Protein AF-A0A3M1ULY3-F1 (afdb_monomer_lite)

Secondary structure (DSSP, 8-state):
----TTT-HHHHHHHHHHTTGGGS---HHHHHHHHHHHHHTTT-S---HHHHHHHHH-TTSPP-HHHHHHHHHHHHHH-TTSPPP-HHHHHHTTPPP---TTS-HHHHHHHHHHHHHHHHHHHHHHHHTTHHHHHHHHHHHHHHHTT---

Foldseek 3Di:
DPDQQLPPPVNLVVVCVVVVCVVPPQDVVLSSQLSVVLNVCLPPPDDDQVVQLCSRQNQPHDDDQVSSLSSQVSVCVSPVLQDGGDPVNCVVVVNDQPPDPPDGSVRNVVSVVVVSVVVSVVSCCCVVVVVVVVVVVVVVVVCVVVVHDD

Structure (mmCIF, N/CA/C/O backbone):
data_AF-A0A3M1ULY3-F1
#
_entry.id   AF-A0A3M1ULY3-F1
#
loop_
_atom_site.group_PDB
_atom_site.id
_atom_site.type_symbol
_atom_site.label_atom_id
_atom_site.label_alt_id
_atom_site.label_comp_id
_atom_site.label_asym_id
_atom_site.label_entity_id
_atom_site.label_seq_id
_atom_site.pdbx_PDB_ins_code
_atom_site.Cartn_x
_atom_site.Cartn_y
_atom_site.Cartn_z
_atom_site.occupancy
_atom_site.B_iso_or_equiv
_atom_site.auth_seq_id
_atom_site.auth_comp_id
_atom_site.auth_asym_id
_atom_site.auth_atom_id
_atom_site.pdbx_PDB_model_num
ATOM 1 N N . MET A 1 1 ? -8.145 13.020 13.336 1.00 48.44 1 MET A N 1
ATOM 2 C CA . MET A 1 1 ? -6.808 13.139 13.963 1.00 48.44 1 MET A CA 1
ATOM 3 C C . MET A 1 1 ? -6.079 14.268 13.253 1.00 48.44 1 MET A C 1
ATOM 5 O O . MET A 1 1 ? -5.990 14.202 12.040 1.00 48.44 1 MET A O 1
ATOM 9 N N . ASN A 1 2 ? -5.645 15.315 13.963 1.00 64.69 2 ASN A N 1
ATOM 10 C CA . ASN A 1 2 ? -5.008 16.502 13.360 1.00 64.69 2 ASN A CA 1
ATOM 11 C C . ASN A 1 2 ? -3.474 16.498 13.529 1.00 64.69 2 ASN A C 1
ATOM 13 O O . ASN A 1 2 ? -2.842 17.550 13.546 1.00 64.69 2 ASN A O 1
ATOM 17 N N . THR A 1 3 ? -2.888 15.319 13.744 1.00 83.19 3 THR A N 1
ATOM 18 C CA . THR A 1 3 ? -1.448 15.159 13.957 1.00 83.19 3 THR A CA 1
ATOM 19 C C . THR A 1 3 ? -0.796 14.780 12.638 1.00 83.19 3 THR A C 1
ATOM 21 O O . THR A 1 3 ? -1.225 13.817 12.009 1.00 83.19 3 THR A O 1
ATOM 24 N N . ASP A 1 4 ? 0.221 15.541 12.241 1.00 89.94 4 ASP A N 1
ATOM 25 C CA . ASP A 1 4 ? 1.021 15.287 11.045 1.00 89.94 4 ASP A CA 1
ATOM 26 C C . ASP A 1 4 ? 1.901 14.043 11.255 1.00 89.94 4 ASP A C 1
ATOM 28 O O . ASP A 1 4 ? 2.862 14.071 12.035 1.00 89.94 4 ASP A O 1
ATOM 32 N N . VAL A 1 5 ? 1.577 12.941 10.570 1.00 88.44 5 VAL A N 1
ATOM 33 C CA . VAL A 1 5 ? 2.263 11.649 10.760 1.00 88.44 5 VAL A CA 1
ATOM 34 C C . VAL A 1 5 ? 3.699 11.658 10.231 1.00 88.44 5 VAL A C 1
ATOM 36 O O . VAL A 1 5 ? 4.526 10.853 10.669 1.00 88.44 5 VAL A O 1
ATOM 39 N N . SER A 1 6 ? 4.036 12.598 9.341 1.00 91.50 6 SER A N 1
ATOM 40 C CA . SER A 1 6 ? 5.405 12.790 8.847 1.00 91.50 6 SER A CA 1
ATOM 41 C C . SER A 1 6 ? 6.334 13.400 9.901 1.00 91.50 6 SER A C 1
ATOM 43 O O . SER A 1 6 ? 7.554 13.234 9.814 1.00 91.50 6 SER A O 1
ATOM 45 N N . LYS A 1 7 ? 5.764 14.043 10.931 1.00 92.12 7 LYS A N 1
ATOM 46 C CA . LYS A 1 7 ? 6.497 14.672 12.042 1.00 92.12 7 LYS A CA 1
ATOM 47 C C . LYS A 1 7 ? 6.267 14.007 13.403 1.00 92.12 7 LYS A C 1
ATOM 49 O O . LYS A 1 7 ? 6.988 14.312 14.349 1.00 92.12 7 LYS A O 1
ATOM 54 N N . ASP A 1 8 ? 5.287 13.114 13.528 1.00 92.62 8 ASP A N 1
ATOM 55 C CA . ASP A 1 8 ? 5.008 12.395 14.776 1.00 92.62 8 ASP A CA 1
ATOM 56 C C . ASP A 1 8 ? 5.980 11.221 14.979 1.00 92.62 8 ASP A C 1
ATOM 58 O O . ASP A 1 8 ? 5.720 10.078 14.595 1.00 92.62 8 ASP A O 1
ATOM 62 N N . GLU A 1 9 ? 7.111 11.493 15.630 1.00 90.69 9 GLU A N 1
ATOM 63 C CA . GLU A 1 9 ? 8.120 10.477 15.950 1.00 90.69 9 GL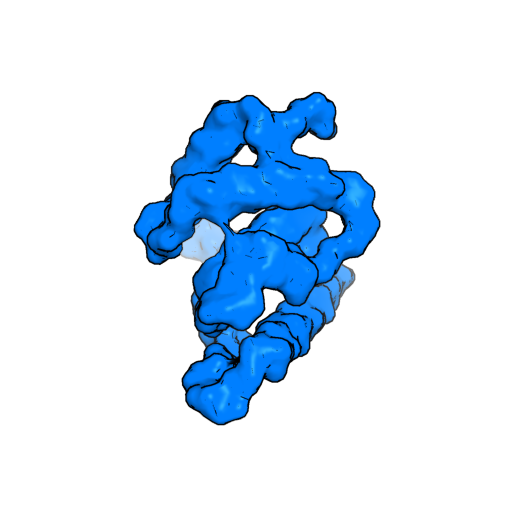U A CA 1
ATOM 64 C C . GLU A 1 9 ? 7.555 9.321 16.789 1.00 90.69 9 GLU A C 1
ATOM 66 O O . GLU A 1 9 ? 7.939 8.166 16.596 1.00 90.69 9 GLU A O 1
ATOM 71 N N . ALA A 1 10 ? 6.615 9.594 17.700 1.00 90.88 10 ALA A N 1
ATOM 72 C CA . ALA A 1 10 ? 6.026 8.560 18.542 1.00 90.88 10 ALA A CA 1
ATOM 73 C C . ALA A 1 10 ? 5.163 7.604 17.708 1.00 90.88 10 ALA A C 1
ATOM 75 O O . ALA A 1 10 ? 5.214 6.386 17.910 1.00 90.88 10 ALA A O 1
ATOM 76 N N . PHE A 1 11 ? 4.389 8.133 16.757 1.00 89.81 11 PHE A N 1
ATOM 77 C CA . PHE A 1 11 ? 3.675 7.328 15.769 1.00 89.81 11 PHE A CA 1
ATOM 78 C C . PHE A 1 11 ? 4.638 6.515 14.907 1.00 89.81 11 PHE A C 1
ATOM 80 O O . PHE A 1 11 ? 4.470 5.298 14.812 1.00 89.81 11 PHE A O 1
ATOM 87 N N . GLN A 1 12 ? 5.665 7.148 14.339 1.00 89.94 12 GLN A N 1
ATOM 88 C CA . GLN A 1 12 ? 6.635 6.469 13.477 1.00 89.94 12 GLN A CA 1
ATOM 89 C C . GLN A 1 12 ? 7.333 5.320 14.213 1.00 89.94 12 GLN A C 1
ATOM 91 O O . GLN A 1 12 ? 7.440 4.217 13.679 1.00 89.94 12 GLN A O 1
ATOM 96 N N . GLN A 1 13 ? 7.727 5.523 15.473 1.00 87.75 13 GLN A N 1
ATOM 97 C CA . GLN A 1 13 ? 8.317 4.469 16.301 1.00 87.75 13 GLN A CA 1
ATOM 98 C C . GLN A 1 13 ? 7.336 3.328 16.587 1.00 87.75 13 GLN A C 1
ATOM 100 O O . GLN A 1 13 ? 7.692 2.158 16.431 1.00 87.75 13 GLN A O 1
ATOM 105 N N . ARG A 1 14 ? 6.083 3.633 16.962 1.00 88.44 14 ARG A N 1
ATOM 106 C CA . ARG A 1 14 ? 5.049 2.598 17.150 1.00 88.44 14 ARG A CA 1
ATOM 107 C C . ARG A 1 14 ? 4.825 1.803 15.867 1.00 88.44 14 ARG A C 1
ATOM 109 O O . ARG A 1 14 ? 4.805 0.578 15.921 1.00 88.44 14 ARG A O 1
ATOM 116 N N . TYR A 1 15 ? 4.720 2.479 14.725 1.00 86.75 15 TYR A N 1
ATOM 117 C CA . TYR A 1 15 ? 4.573 1.847 13.417 1.00 86.75 15 TYR A CA 1
ATOM 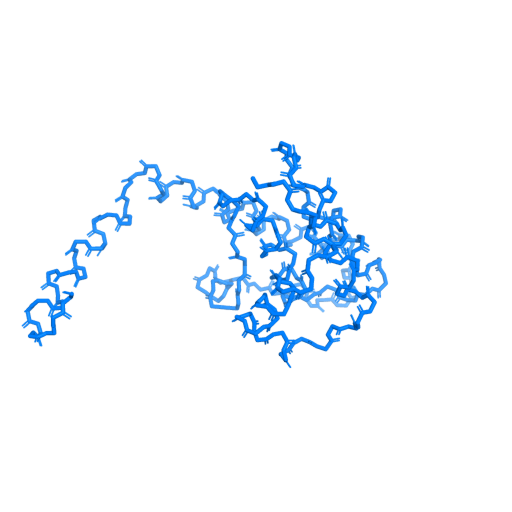118 C C . TYR A 1 15 ? 5.727 0.874 13.129 1.00 86.75 15 TYR A C 1
ATOM 120 O O . TYR A 1 15 ? 5.491 -0.300 12.842 1.00 86.75 15 TYR A O 1
ATOM 128 N N . LEU A 1 16 ? 6.977 1.327 13.265 1.00 84.31 16 LEU A N 1
ATOM 129 C CA . LEU A 1 16 ? 8.155 0.498 12.990 1.00 84.31 16 LEU A CA 1
ATOM 130 C C . LEU A 1 16 ? 8.240 -0.725 13.916 1.00 84.31 16 LEU A C 1
ATOM 132 O O . LEU A 1 16 ? 8.630 -1.809 13.471 1.00 84.31 16 LEU A O 1
ATOM 136 N N . ASN A 1 17 ? 7.839 -0.568 15.179 1.00 82.69 17 ASN A N 1
ATOM 137 C CA . ASN A 1 17 ? 7.800 -1.656 16.154 1.00 82.69 17 ASN A CA 1
ATOM 138 C C . ASN A 1 17 ? 6.708 -2.683 15.835 1.00 82.69 17 ASN A C 1
ATOM 140 O O . ASN A 1 17 ? 6.979 -3.885 15.854 1.00 82.69 17 ASN A O 1
ATOM 144 N N . THR A 1 18 ? 5.497 -2.223 15.512 1.00 79.50 18 THR A N 1
ATOM 145 C CA . THR A 1 18 ? 4.349 -3.086 15.200 1.00 79.50 18 THR A CA 1
ATOM 146 C C . THR A 1 18 ? 4.588 -3.892 13.933 1.00 79.50 18 THR A C 1
ATOM 148 O O . THR A 1 18 ? 4.426 -5.110 13.926 1.00 79.50 18 THR A O 1
ATOM 151 N N . TYR A 1 19 ? 5.032 -3.232 12.867 1.00 74.69 19 TYR A N 1
ATOM 152 C CA . TYR A 1 19 ? 5.138 -3.856 11.551 1.00 74.69 19 TYR A CA 1
ATOM 153 C C . TYR A 1 19 ? 6.482 -4.533 11.295 1.00 74.69 19 TYR A C 1
ATOM 155 O O . TYR A 1 19 ? 6.751 -4.939 10.168 1.00 74.69 19 TYR A O 1
ATOM 163 N N . LYS A 1 20 ? 7.321 -4.672 12.339 1.00 63.94 20 LYS A N 1
ATOM 164 C CA . LYS A 1 20 ? 8.635 -5.337 12.313 1.00 63.94 20 LYS A CA 1
ATOM 165 C C . LYS A 1 20 ? 9.346 -5.123 10.977 1.00 63.94 20 LYS A C 1
ATOM 167 O O . LYS A 1 20 ? 9.818 -6.073 10.349 1.00 63.94 20 LYS A O 1
ATOM 172 N N . SER A 1 21 ? 9.475 -3.860 10.567 1.00 55.41 21 SER A N 1
ATOM 173 C CA . SER A 1 21 ? 10.120 -3.450 9.309 1.00 55.41 21 SER A CA 1
ATOM 174 C C . SER A 1 21 ? 11.572 -3.939 9.171 1.00 55.41 21 SER A C 1
ATOM 176 O O . SER A 1 21 ? 12.178 -3.799 8.118 1.00 55.41 21 SER A O 1
ATOM 178 N N . ARG A 1 22 ? 12.108 -4.618 10.193 1.00 43.47 22 ARG A N 1
ATOM 179 C CA . ARG A 1 22 ? 13.342 -5.413 10.190 1.00 43.47 22 ARG A CA 1
ATOM 180 C C . ARG A 1 22 ? 13.437 -6.456 9.061 1.00 43.47 22 ARG A C 1
ATOM 182 O O . ARG A 1 22 ? 14.548 -6.877 8.760 1.00 43.47 22 ARG A O 1
ATOM 189 N N . GLY A 1 23 ? 12.327 -6.875 8.442 1.00 42.25 23 GLY A N 1
ATOM 190 C CA . GLY A 1 23 ? 12.332 -7.864 7.349 1.00 42.25 23 GLY A CA 1
ATOM 191 C C . GLY A 1 23 ? 12.618 -7.300 5.950 1.00 42.25 23 GLY A C 1
ATOM 192 O O . GLY A 1 23 ? 13.156 -8.003 5.096 1.00 42.25 23 GLY A O 1
ATOM 193 N N . ALA A 1 24 ? 12.313 -6.026 5.707 1.00 53.34 24 ALA A N 1
ATOM 194 C CA . ALA A 1 24 ? 12.600 -5.369 4.440 1.00 53.34 24 ALA A CA 1
ATOM 195 C C . ALA A 1 24 ? 13.758 -4.398 4.674 1.00 53.34 24 ALA A C 1
ATOM 197 O O . ALA A 1 24 ? 13.688 -3.544 5.548 1.00 53.34 24 ALA A O 1
ATOM 198 N N . ARG A 1 25 ? 14.849 -4.521 3.912 1.00 61.34 25 ARG A N 1
ATOM 199 C CA . ARG A 1 25 ? 15.993 -3.589 3.944 1.00 61.34 25 ARG A CA 1
ATOM 200 C C . ARG A 1 25 ? 15.596 -2.217 3.368 1.00 61.34 25 ARG A C 1
ATOM 202 O O . ARG A 1 25 ? 16.174 -1.762 2.384 1.00 61.34 25 ARG A O 1
ATOM 209 N N . ILE A 1 26 ? 14.568 -1.588 3.931 1.00 75.38 26 ILE A N 1
ATOM 210 C CA . ILE A 1 26 ? 14.058 -0.288 3.514 1.00 75.38 26 ILE A CA 1
ATOM 211 C C . ILE A 1 26 ? 15.038 0.758 4.029 1.00 75.38 26 ILE A C 1
ATOM 213 O O . ILE A 1 26 ? 15.370 0.804 5.213 1.00 75.38 26 ILE A O 1
ATOM 217 N N . ARG A 1 27 ? 15.542 1.583 3.113 1.00 83.88 27 ARG A N 1
ATOM 218 C CA . ARG A 1 27 ? 16.453 2.675 3.457 1.00 83.88 27 ARG A CA 1
ATOM 219 C C . ARG A 1 27 ? 15.706 3.704 4.304 1.00 83.88 27 ARG A C 1
ATOM 221 O O . ARG A 1 27 ? 14.525 3.953 4.074 1.00 83.88 27 ARG A O 1
ATOM 228 N N . GLN A 1 28 ? 16.407 4.362 5.227 1.00 85.19 28 GLN A N 1
ATOM 229 C CA . GLN A 1 28 ? 15.818 5.422 6.055 1.00 85.19 28 GLN A CA 1
ATOM 230 C C . GLN A 1 28 ? 15.184 6.539 5.205 1.00 85.19 28 GLN A C 1
ATOM 232 O O . GLN A 1 28 ? 14.134 7.061 5.564 1.00 85.19 28 GLN A O 1
ATOM 237 N N . SER A 1 29 ? 15.766 6.849 4.042 1.00 88.19 29 SER A N 1
ATOM 238 C CA . SER A 1 29 ? 15.200 7.801 3.079 1.00 88.19 29 SER A CA 1
ATOM 239 C C . SER A 1 29 ? 13.827 7.371 2.554 1.00 88.19 29 SER A C 1
ATOM 241 O O . SER A 1 29 ? 12.916 8.188 2.493 1.00 88.19 29 SER A O 1
ATOM 243 N N . THR A 1 30 ? 13.654 6.086 2.232 1.00 88.88 30 THR A N 1
ATOM 244 C CA . THR A 1 30 ? 12.370 5.531 1.783 1.00 88.88 30 THR A CA 1
ATOM 245 C C . THR A 1 30 ? 11.345 5.534 2.918 1.00 88.88 30 THR A C 1
ATOM 247 O O . THR A 1 30 ? 10.181 5.820 2.673 1.00 88.88 30 THR A O 1
ATOM 250 N N . LEU A 1 31 ? 11.762 5.286 4.167 1.00 89.38 31 LEU A N 1
ATOM 251 C CA . LEU A 1 31 ? 10.876 5.407 5.336 1.00 89.38 31 LEU A CA 1
ATOM 252 C C . LEU A 1 31 ? 10.416 6.850 5.578 1.00 89.38 31 LEU A C 1
ATOM 254 O O . LEU A 1 31 ? 9.247 7.074 5.869 1.00 89.38 31 LEU A O 1
ATOM 258 N N . LYS A 1 32 ? 11.308 7.836 5.433 1.00 91.44 32 LYS A N 1
ATOM 259 C CA . LYS A 1 32 ? 10.933 9.255 5.535 1.00 91.44 32 LYS A CA 1
ATOM 260 C C . LYS A 1 32 ? 9.881 9.610 4.484 1.00 91.44 32 LYS A C 1
ATOM 262 O O . LYS A 1 32 ? 8.820 10.120 4.824 1.00 91.44 32 LYS A O 1
ATOM 267 N N . GLN A 1 33 ? 10.152 9.248 3.231 1.00 93.56 33 GLN A N 1
ATOM 268 C CA . GLN A 1 33 ? 9.236 9.483 2.120 1.00 93.56 33 GLN A CA 1
ATOM 269 C C . GLN A 1 33 ? 7.897 8.756 2.301 1.00 93.56 33 GLN A C 1
ATOM 271 O O . GLN A 1 33 ? 6.856 9.276 1.922 1.00 93.56 33 GLN A O 1
ATOM 276 N N . TYR A 1 34 ? 7.907 7.572 2.912 1.00 93.75 34 TYR A N 1
ATOM 277 C CA . TYR A 1 34 ? 6.701 6.826 3.252 1.00 93.75 34 TYR A CA 1
ATOM 278 C C . TYR A 1 34 ? 5.772 7.596 4.188 1.00 93.75 34 TYR A C 1
ATOM 280 O O . TYR A 1 34 ? 4.584 7.706 3.900 1.00 93.75 34 TYR A O 1
ATOM 288 N N . PHE A 1 35 ? 6.294 8.175 5.270 1.00 93.88 35 PHE A N 1
ATOM 289 C CA . PHE A 1 35 ? 5.460 8.965 6.176 1.00 93.88 35 PHE A CA 1
ATOM 290 C C . PHE A 1 35 ? 5.036 10.308 5.568 1.00 93.88 35 PHE A C 1
ATOM 292 O O . PHE A 1 35 ? 3.921 10.755 5.818 1.00 93.88 35 PHE A O 1
ATOM 299 N N . GLU A 1 36 ? 5.878 10.925 4.734 1.00 95.44 36 GLU A N 1
ATOM 300 C CA . GLU A 1 36 ? 5.512 12.131 3.975 1.00 95.44 36 GLU A CA 1
ATOM 301 C C . GLU A 1 36 ? 4.365 11.858 2.988 1.00 95.44 36 GLU A C 1
ATOM 303 O O . GLU A 1 36 ? 3.408 12.628 2.930 1.00 95.44 36 GLU A O 1
ATOM 308 N N . LEU A 1 37 ? 4.419 10.742 2.252 1.00 95.50 37 LEU A N 1
ATOM 309 C CA . LEU A 1 37 ? 3.335 10.319 1.361 1.00 95.50 37 LEU A CA 1
ATOM 310 C C . LEU A 1 37 ? 2.075 9.943 2.136 1.00 95.50 37 LEU A C 1
ATOM 312 O O . LEU A 1 37 ? 0.983 10.310 1.721 1.00 95.50 37 LEU A O 1
ATOM 316 N N . MET A 1 38 ? 2.207 9.253 3.269 1.00 94.12 38 MET A N 1
ATOM 317 C CA . MET A 1 38 ? 1.062 8.919 4.114 1.00 94.12 38 MET A CA 1
ATOM 318 C C . MET A 1 38 ? 0.323 10.173 4.589 1.00 94.12 38 MET A C 1
ATOM 320 O O . MET A 1 38 ? -0.901 10.221 4.515 1.00 94.12 38 MET A O 1
ATOM 324 N N . GLU A 1 39 ? 1.061 11.192 5.033 1.00 95.12 39 GLU A N 1
ATOM 325 C CA . GLU A 1 39 ? 0.480 12.472 5.438 1.00 95.12 39 GLU A CA 1
ATOM 326 C C . GLU A 1 39 ? -0.184 13.191 4.258 1.00 95.12 39 GLU A C 1
ATOM 328 O O . GLU A 1 39 ? -1.316 13.658 4.381 1.00 95.12 39 GLU A O 1
ATOM 333 N N . ALA A 1 40 ? 0.493 13.253 3.107 1.00 94.94 40 ALA A N 1
ATOM 334 C CA . ALA A 1 40 ? -0.017 13.930 1.915 1.00 94.94 40 ALA A CA 1
ATOM 335 C C . ALA A 1 40 ? -1.303 13.293 1.366 1.00 94.94 40 ALA A C 1
ATOM 337 O O . ALA A 1 40 ? -2.132 13.978 0.772 1.00 94.94 40 ALA A O 1
ATOM 338 N N . GLU A 1 41 ? -1.472 11.988 1.567 1.00 95.62 41 GLU A N 1
ATOM 339 C CA . GLU A 1 41 ? -2.587 11.209 1.030 1.00 95.62 41 GLU A CA 1
ATOM 340 C C . GLU A 1 41 ? -3.697 10.944 2.051 1.00 95.62 41 GLU A C 1
ATOM 342 O O . GLU A 1 41 ? -4.693 10.306 1.712 1.00 95.62 41 GLU A O 1
ATOM 347 N N . LYS A 1 42 ? -3.567 11.421 3.297 1.00 91.69 42 LYS A N 1
ATOM 348 C CA . LYS A 1 42 ? -4.508 11.093 4.383 1.00 91.69 42 LYS A CA 1
ATOM 349 C C . LYS A 1 42 ? -5.952 11.545 4.113 1.00 91.69 42 LYS A C 1
ATOM 351 O O . LYS A 1 42 ? -6.885 10.979 4.671 1.00 91.69 42 LYS A O 1
ATOM 356 N N . GLU A 1 43 ? -6.129 12.571 3.277 1.00 91.50 43 GLU A N 1
ATOM 357 C CA . GLU A 1 43 ? -7.435 13.121 2.875 1.00 91.50 43 GLU A CA 1
ATOM 358 C C . GLU A 1 43 ? -7.844 12.694 1.454 1.00 91.50 43 GLU A C 1
ATOM 360 O O . GLU A 1 43 ? -8.894 13.099 0.950 1.00 91.50 43 GLU A O 1
ATOM 365 N N . SER A 1 44 ? -7.032 11.869 0.786 1.00 91.88 44 SER A N 1
ATOM 366 C CA . SER A 1 44 ? -7.303 11.420 -0.576 1.00 91.88 44 SER A CA 1
ATOM 367 C C . SER A 1 44 ? -8.520 10.495 -0.627 1.00 91.88 44 SER A C 1
ATOM 369 O O . SER A 1 44 ? -8.592 9.473 0.053 1.00 91.88 44 SER A O 1
ATOM 371 N N . VAL A 1 45 ? -9.457 10.800 -1.530 1.00 88.56 45 VAL A N 1
ATOM 372 C CA . VAL A 1 45 ? -10.653 9.970 -1.780 1.00 88.56 45 VAL A CA 1
ATOM 373 C C . VAL A 1 45 ? -10.285 8.616 -2.400 1.00 88.56 45 VAL A C 1
ATOM 375 O O . VAL A 1 45 ? -10.952 7.606 -2.173 1.00 88.56 45 VAL A O 1
ATOM 378 N N . SER A 1 46 ? -9.210 8.574 -3.190 1.00 93.19 46 SER A N 1
ATOM 379 C CA . SER A 1 46 ? -8.757 7.369 -3.883 1.00 93.19 46 SER A CA 1
ATOM 380 C C . SER A 1 46 ? -7.240 7.255 -3.874 1.00 93.19 46 SER A C 1
ATOM 382 O O . SER A 1 46 ? -6.546 8.223 -4.182 1.00 93.19 46 SER A O 1
ATOM 384 N N . LEU A 1 47 ? -6.737 6.051 -3.615 1.00 95.19 47 LEU A N 1
ATOM 385 C CA . LEU A 1 47 ? -5.310 5.750 -3.595 1.00 95.19 47 LEU A CA 1
ATOM 386 C C . LEU A 1 47 ? -4.935 4.902 -4.815 1.00 95.19 47 LEU A C 1
ATOM 388 O O . LEU A 1 47 ? -5.654 3.972 -5.183 1.00 95.19 47 LEU A O 1
ATOM 392 N N . ASN A 1 48 ? -3.800 5.217 -5.443 1.00 95.38 48 ASN A N 1
ATOM 393 C CA . ASN A 1 48 ? -3.316 4.534 -6.643 1.00 95.38 48 ASN A CA 1
ATOM 394 C C . ASN A 1 48 ? -2.021 3.769 -6.334 1.00 95.38 48 ASN A C 1
ATOM 396 O O . ASN A 1 48 ? -0.988 4.383 -6.063 1.00 95.38 48 ASN A O 1
ATOM 400 N N . LEU A 1 49 ? -2.084 2.435 -6.399 1.00 95.19 49 LEU A N 1
ATOM 401 C CA . LEU A 1 49 ? -0.972 1.547 -6.051 1.00 95.19 49 LEU A CA 1
ATOM 402 C C . LEU A 1 49 ? 0.286 1.843 -6.880 1.00 95.19 49 LEU A C 1
ATOM 404 O O . LEU A 1 49 ? 1.355 2.049 -6.308 1.00 95.19 49 LEU A O 1
ATOM 408 N N . ARG A 1 50 ? 0.162 1.913 -8.212 1.00 95.38 50 ARG A N 1
ATOM 409 C CA . ARG A 1 50 ? 1.283 2.188 -9.122 1.00 95.38 50 ARG A CA 1
ATOM 410 C C . ARG A 1 50 ? 1.969 3.510 -8.808 1.00 95.38 50 ARG A C 1
ATOM 412 O O . ARG A 1 50 ? 3.190 3.539 -8.696 1.00 95.38 50 ARG A O 1
ATOM 419 N N . ARG A 1 51 ? 1.211 4.594 -8.640 1.00 95.88 51 ARG A N 1
ATOM 420 C CA . ARG A 1 51 ? 1.761 5.919 -8.327 1.00 95.88 51 ARG A CA 1
ATOM 421 C C . ARG A 1 51 ? 2.538 5.892 -7.016 1.00 95.88 51 ARG A C 1
ATOM 423 O O . ARG A 1 51 ? 3.681 6.335 -6.990 1.00 95.88 51 ARG A O 1
ATOM 430 N N . LEU A 1 52 ? 1.936 5.359 -5.953 1.00 95.62 52 LEU A N 1
ATOM 431 C CA . LEU A 1 52 ? 2.562 5.305 -4.629 1.00 95.62 52 LEU A CA 1
ATOM 432 C C . LEU A 1 52 ? 3.814 4.417 -4.639 1.00 95.62 52 LEU A C 1
ATOM 434 O O . LEU A 1 52 ? 4.845 4.791 -4.081 1.00 95.62 52 LEU A O 1
ATOM 438 N N . TYR A 1 53 ? 3.758 3.281 -5.339 1.00 94.19 53 TYR A N 1
ATOM 439 C CA . TYR A 1 53 ? 4.912 2.412 -5.553 1.00 94.19 53 TYR A CA 1
ATOM 440 C C . TYR A 1 53 ? 6.055 3.152 -6.261 1.00 94.19 53 TYR A C 1
ATOM 442 O O . TYR A 1 53 ? 7.190 3.149 -5.782 1.00 94.19 53 TYR A O 1
ATOM 450 N N . LEU A 1 54 ? 5.763 3.804 -7.390 1.00 93.69 54 LEU A N 1
ATOM 451 C CA . LEU A 1 54 ? 6.768 4.510 -8.183 1.00 93.69 54 LEU A CA 1
ATOM 452 C C . LEU A 1 54 ? 7.363 5.696 -7.422 1.00 93.69 54 LEU A C 1
ATOM 454 O O . LEU A 1 54 ? 8.556 5.951 -7.552 1.00 93.69 54 LEU A O 1
ATOM 458 N N . GLN A 1 55 ? 6.578 6.376 -6.584 1.00 93.81 55 GLN A N 1
ATOM 459 C CA . GLN A 1 55 ? 7.100 7.428 -5.716 1.00 93.81 55 GLN A CA 1
ATOM 460 C C . GLN A 1 55 ? 8.084 6.872 -4.677 1.00 93.81 55 GLN A C 1
ATOM 462 O O . GLN A 1 55 ? 9.136 7.471 -4.482 1.00 93.81 55 GLN A O 1
ATOM 467 N N . LEU A 1 56 ? 7.790 5.727 -4.052 1.00 91.88 56 LEU A N 1
ATOM 468 C CA . LEU A 1 56 ? 8.627 5.151 -2.989 1.00 91.88 56 LEU A CA 1
ATOM 469 C C . LEU A 1 56 ? 9.889 4.439 -3.486 1.00 91.88 56 LEU A C 1
ATOM 471 O O . LEU A 1 56 ? 10.931 4.487 -2.826 1.00 91.88 56 LEU A O 1
ATOM 475 N N . PHE A 1 57 ? 9.792 3.735 -4.612 1.00 90.62 57 PHE A N 1
ATOM 476 C CA . PHE A 1 57 ? 10.844 2.828 -5.081 1.00 90.62 57 PHE A CA 1
ATOM 477 C C . PHE A 1 57 ? 11.446 3.233 -6.430 1.00 90.62 57 PHE A C 1
ATOM 479 O O . PHE A 1 57 ? 12.530 2.756 -6.776 1.00 90.62 57 PHE A O 1
ATOM 486 N N . GLY A 1 58 ? 10.787 4.115 -7.181 1.00 89.19 58 GLY A N 1
ATOM 487 C CA . GLY A 1 58 ? 11.193 4.493 -8.532 1.00 89.19 58 GLY A CA 1
ATOM 488 C C . GLY A 1 58 ? 10.982 3.389 -9.574 1.00 89.19 58 GLY A C 1
ATOM 489 O O . GLY A 1 58 ? 10.617 2.252 -9.270 1.00 89.19 58 GLY A O 1
ATOM 490 N N . GLU A 1 59 ? 11.248 3.731 -10.833 1.00 83.50 59 GLU A N 1
ATOM 491 C CA . GLU A 1 59 ? 11.071 2.837 -11.989 1.00 83.50 59 GLU A CA 1
ATOM 492 C C . GLU A 1 59 ? 12.186 1.789 -12.133 1.00 83.50 59 GLU A C 1
ATOM 494 O O . GLU A 1 59 ? 11.990 0.748 -12.753 1.00 83.50 59 GLU A O 1
ATOM 499 N N . TYR A 1 60 ? 13.354 2.035 -11.536 1.00 72.25 60 TYR A N 1
ATOM 500 C CA . TYR A 1 60 ? 14.544 1.189 -11.698 1.00 72.25 60 TYR A CA 1
ATOM 501 C C . TYR A 1 60 ? 14.667 0.080 -10.643 1.00 72.25 60 TYR A C 1
ATOM 503 O O . TYR A 1 60 ? 15.528 -0.794 -10.751 1.00 72.25 60 TYR A O 1
ATOM 511 N N . THR A 1 61 ? 13.825 0.098 -9.608 1.00 77.88 61 THR A N 1
ATOM 512 C CA . THR A 1 61 ? 13.849 -0.911 -8.543 1.00 77.88 61 THR A CA 1
ATOM 513 C C . THR A 1 61 ? 12.999 -2.103 -8.939 1.00 77.88 61 THR A C 1
ATOM 515 O O . THR A 1 61 ? 11.798 -1.956 -9.098 1.00 77.88 61 THR A O 1
ATOM 518 N N . SER A 1 62 ? 13.573 -3.306 -9.020 1.00 81.69 62 SER A N 1
ATOM 519 C CA . SER A 1 62 ? 12.786 -4.526 -9.256 1.00 81.69 62 SER A CA 1
ATOM 520 C C . SER A 1 62 ? 11.626 -4.630 -8.259 1.00 81.69 62 SER A C 1
ATOM 522 O O . SER A 1 62 ? 11.834 -4.693 -7.043 1.00 81.69 62 SER A O 1
ATOM 524 N N . ILE A 1 63 ? 10.403 -4.650 -8.793 1.00 86.56 63 ILE A N 1
ATOM 525 C CA . ILE A 1 63 ? 9.198 -4.875 -8.002 1.00 86.56 63 ILE A CA 1
ATOM 526 C C . ILE A 1 63 ? 9.180 -6.292 -7.443 1.00 86.56 63 ILE A C 1
ATOM 528 O O . ILE A 1 63 ? 9.546 -7.253 -8.120 1.00 86.56 63 ILE A O 1
ATOM 532 N N . ARG A 1 64 ? 8.799 -6.380 -6.172 1.00 89.06 64 ARG A N 1
ATOM 533 C CA . ARG A 1 64 ? 8.731 -7.596 -5.367 1.00 89.06 64 ARG A CA 1
ATOM 534 C C . ARG A 1 64 ? 7.517 -7.510 -4.461 1.00 89.06 64 ARG A C 1
ATOM 536 O O . ARG A 1 64 ? 7.117 -6.401 -4.082 1.00 89.06 64 ARG A O 1
ATOM 543 N N . LEU A 1 65 ? 6.999 -8.661 -4.051 1.00 90.19 65 LEU A N 1
ATOM 544 C CA . LEU A 1 65 ? 5.812 -8.729 -3.206 1.00 90.19 65 LEU A CA 1
ATOM 545 C C . LEU A 1 65 ? 5.957 -7.924 -1.908 1.00 90.19 65 LEU A C 1
ATOM 547 O O . LEU A 1 65 ? 5.028 -7.234 -1.510 1.00 90.19 65 LEU A O 1
ATOM 551 N N . ASN A 1 66 ? 7.135 -7.930 -1.281 1.00 88.44 66 ASN A N 1
ATOM 552 C CA . ASN A 1 66 ? 7.385 -7.165 -0.056 1.00 88.44 66 ASN A CA 1
ATOM 553 C C . ASN A 1 66 ? 7.314 -5.638 -0.260 1.00 88.44 66 ASN A C 1
ATOM 555 O O . ASN A 1 66 ? 6.920 -4.921 0.657 1.00 88.44 66 ASN A O 1
ATOM 559 N N . HIS A 1 67 ? 7.685 -5.129 -1.439 1.00 90.06 67 HIS A N 1
ATOM 560 C CA . HIS A 1 67 ? 7.531 -3.710 -1.764 1.00 90.06 67 HIS A CA 1
ATOM 561 C C . HIS A 1 67 ? 6.053 -3.359 -1.940 1.00 90.06 67 HIS A C 1
ATOM 563 O O . HIS A 1 67 ? 5.595 -2.348 -1.421 1.00 90.06 67 HIS A O 1
ATOM 569 N N . VAL A 1 68 ? 5.293 -4.215 -2.627 1.00 92.62 68 VAL A N 1
ATOM 570 C CA . VAL A 1 68 ? 3.850 -4.024 -2.829 1.00 92.62 68 VAL A CA 1
ATOM 571 C C . VAL A 1 68 ? 3.096 -4.119 -1.505 1.00 92.62 68 VAL A C 1
ATOM 573 O O . VAL A 1 68 ? 2.289 -3.242 -1.211 1.00 92.62 68 VAL A O 1
ATOM 576 N N . ALA A 1 69 ? 3.428 -5.099 -0.664 1.00 92.06 69 ALA A N 1
ATOM 577 C CA . ALA A 1 69 ? 2.911 -5.229 0.694 1.00 92.06 69 ALA A CA 1
ATOM 578 C C . ALA A 1 69 ? 3.093 -3.925 1.481 1.00 92.06 69 ALA A C 1
ATOM 580 O O . ALA A 1 69 ? 2.127 -3.384 2.015 1.00 92.06 69 ALA A O 1
ATOM 581 N N . PHE A 1 70 ? 4.301 -3.354 1.439 1.00 90.56 70 PHE A N 1
ATOM 582 C CA . PHE A 1 70 ? 4.615 -2.086 2.092 1.00 90.56 70 PHE A CA 1
ATOM 583 C C . PHE A 1 70 ? 3.721 -0.929 1.610 1.00 90.56 70 PHE A C 1
ATOM 585 O O . PHE A 1 70 ? 3.214 -0.168 2.429 1.00 90.56 70 PHE A O 1
ATOM 592 N N . VAL A 1 71 ? 3.458 -0.823 0.301 1.00 94.19 71 VAL A N 1
ATOM 593 C CA . VAL A 1 71 ? 2.550 0.205 -0.243 1.00 94.19 71 VAL A CA 1
ATOM 594 C C . VAL A 1 71 ? 1.099 -0.052 0.164 1.00 94.19 71 VAL A C 1
ATOM 596 O O . VAL A 1 71 ? 0.419 0.864 0.616 1.00 94.19 71 VAL A O 1
ATOM 599 N N . THR A 1 72 ? 0.609 -1.285 0.036 1.00 95.06 72 THR A N 1
ATOM 600 C CA . THR A 1 72 ? -0.790 -1.611 0.372 1.00 95.06 72 THR A CA 1
ATOM 601 C C . THR A 1 72 ? -1.088 -1.441 1.859 1.00 95.06 72 THR A C 1
ATOM 603 O O . THR A 1 72 ? -2.192 -1.050 2.225 1.00 95.06 72 THR A O 1
ATOM 606 N N . GLN A 1 73 ? -0.089 -1.631 2.719 1.00 93.12 73 GLN A N 1
ATOM 607 C CA . GLN A 1 73 ? -0.197 -1.347 4.141 1.00 93.12 73 GLN A CA 1
ATOM 608 C C . GLN A 1 73 ? -0.353 0.155 4.425 1.00 93.12 73 GLN A C 1
ATOM 610 O O . GLN A 1 73 ? -1.154 0.534 5.276 1.00 93.12 73 GLN A O 1
ATOM 615 N N . MET A 1 74 ? 0.353 1.020 3.685 1.00 93.31 74 MET A N 1
ATOM 616 C CA . MET A 1 74 ? 0.129 2.472 3.731 1.00 93.31 74 MET A CA 1
ATOM 617 C C . MET A 1 74 ? -1.303 2.811 3.348 1.00 93.31 74 MET A C 1
ATOM 619 O O . MET A 1 74 ? -1.965 3.581 4.037 1.00 93.31 74 MET A O 1
ATOM 623 N N . MET A 1 75 ? -1.778 2.207 2.256 1.00 95.50 75 MET A N 1
ATOM 624 C CA . MET A 1 75 ? -3.121 2.448 1.744 1.00 95.50 75 MET A CA 1
ATOM 625 C C . MET A 1 75 ? -4.185 2.037 2.760 1.00 95.50 75 MET A C 1
ATOM 627 O O . MET A 1 75 ? -5.111 2.805 2.994 1.00 95.50 75 MET A O 1
ATOM 631 N N . ASN A 1 76 ? -4.007 0.884 3.408 1.00 93.69 76 ASN A N 1
ATOM 632 C CA . ASN A 1 76 ? -4.884 0.407 4.474 1.00 93.69 76 ASN A CA 1
ATOM 633 C C . ASN A 1 76 ? -4.866 1.315 5.717 1.00 93.69 76 ASN A C 1
ATOM 635 O O . ASN A 1 76 ? -5.907 1.560 6.314 1.00 93.69 76 ASN A O 1
ATOM 639 N N . LEU A 1 77 ? -3.702 1.847 6.101 1.00 91.75 77 LEU A N 1
ATOM 640 C CA . LEU A 1 77 ? -3.596 2.763 7.242 1.00 91.75 77 LEU A CA 1
ATOM 641 C C . LEU A 1 77 ? -4.250 4.122 6.990 1.00 91.75 77 LEU A C 1
ATOM 643 O O . LEU A 1 77 ? -4.760 4.731 7.927 1.00 91.75 77 LEU A O 1
ATOM 647 N N . ILE A 1 78 ? -4.219 4.596 5.744 1.00 93.31 78 ILE A N 1
ATOM 648 C CA . ILE A 1 78 ? -4.939 5.802 5.324 1.00 93.31 78 ILE A CA 1
ATOM 649 C C . ILE A 1 78 ? -6.444 5.521 5.264 1.00 93.31 78 ILE A C 1
ATOM 651 O O . ILE A 1 78 ? -7.251 6.334 5.707 1.00 93.31 78 ILE A O 1
ATOM 655 N N . ASN A 1 79 ? -6.824 4.375 4.699 1.00 91.69 79 ASN A N 1
ATOM 656 C CA . ASN A 1 79 ? -8.208 3.975 4.511 1.00 91.69 79 ASN A CA 1
ATOM 657 C C . ASN A 1 79 ? -8.338 2.450 4.641 1.00 91.69 79 ASN A C 1
ATOM 659 O O . ASN A 1 79 ? -7.900 1.690 3.775 1.00 91.69 79 ASN A O 1
ATOM 663 N N . ASP A 1 80 ? -9.005 2.015 5.706 1.00 90.12 80 ASP A N 1
ATOM 664 C CA . ASP A 1 80 ? -9.130 0.609 6.099 1.00 90.12 80 ASP A CA 1
ATOM 665 C C . ASP A 1 80 ? -9.934 -0.260 5.115 1.00 90.12 80 ASP A C 1
ATOM 667 O O . ASP A 1 80 ? -9.858 -1.488 5.168 1.00 90.12 80 ASP A O 1
ATOM 671 N N . THR A 1 81 ? -10.637 0.352 4.156 1.00 89.38 81 THR A N 1
ATOM 672 C CA . THR A 1 81 ? -11.328 -0.359 3.067 1.00 89.38 81 THR A CA 1
ATOM 673 C C . THR A 1 81 ? -10.376 -0.918 2.004 1.00 89.38 81 THR A C 1
ATOM 675 O O . THR A 1 81 ? -10.784 -1.724 1.161 1.00 89.38 81 THR A O 1
ATOM 678 N N . TYR A 1 82 ? -9.108 -0.500 2.010 1.00 92.75 82 TYR A N 1
ATOM 679 C CA . TYR A 1 82 ? -8.074 -1.035 1.130 1.00 92.75 82 TYR A CA 1
ATOM 680 C C . TYR A 1 82 ? -7.434 -2.276 1.768 1.00 92.75 82 TYR A C 1
ATOM 682 O O . TYR A 1 82 ? -6.942 -2.184 2.890 1.00 92.75 82 TYR A O 1
ATOM 690 N N . PRO A 1 83 ? -7.393 -3.434 1.085 1.00 92.81 83 PRO A N 1
ATOM 691 C CA . PRO A 1 83 ? -6.766 -4.631 1.625 1.00 92.81 83 PRO A CA 1
ATOM 692 C C . PRO A 1 83 ? -5.246 -4.470 1.703 1.00 92.81 83 PRO A C 1
ATOM 694 O O . PRO A 1 83 ? -4.647 -3.685 0.959 1.00 92.81 83 PRO A O 1
ATOM 697 N N . VAL A 1 84 ? -4.628 -5.261 2.578 1.00 92.06 84 VAL A N 1
ATOM 698 C CA . VAL A 1 84 ? -3.173 -5.409 2.674 1.00 92.06 84 VAL A CA 1
ATOM 699 C C . VAL A 1 84 ? -2.771 -6.676 1.930 1.00 92.06 84 VAL A C 1
ATOM 701 O O . VAL A 1 84 ? -3.346 -7.737 2.162 1.00 92.06 84 VAL A O 1
ATOM 704 N N . ILE A 1 85 ? -1.785 -6.571 1.042 1.00 91.19 85 ILE A N 1
ATOM 705 C CA . ILE A 1 85 ? -1.135 -7.744 0.458 1.00 91.19 85 ILE A CA 1
ATOM 706 C C . ILE A 1 85 ? -0.037 -8.206 1.413 1.00 91.19 85 ILE A C 1
ATOM 708 O O . ILE A 1 85 ? 0.822 -7.419 1.803 1.00 91.19 85 ILE A O 1
ATOM 712 N N . ASP A 1 86 ? -0.011 -9.498 1.722 1.00 88.75 86 ASP A N 1
ATOM 713 C CA . ASP A 1 86 ? 1.139 -10.158 2.332 1.00 88.75 86 ASP A CA 1
ATOM 714 C C . ASP A 1 86 ? 1.441 -11.492 1.630 1.00 88.75 86 ASP A C 1
ATOM 716 O O . ASP A 1 86 ? 0.725 -11.919 0.720 1.00 88.75 86 ASP A O 1
ATOM 720 N N . SER A 1 87 ? 2.533 -12.147 2.030 1.00 87.56 87 SER A N 1
ATOM 721 C CA . SER A 1 87 ? 2.945 -13.430 1.453 1.00 87.56 87 SER A CA 1
ATOM 722 C C . SER A 1 87 ? 1.945 -14.561 1.688 1.00 87.56 87 SER A C 1
ATOM 724 O O . SER A 1 87 ? 1.828 -15.442 0.844 1.00 87.56 87 SER A O 1
ATOM 726 N N . GLY A 1 88 ? 1.234 -14.558 2.817 1.00 87.81 88 GLY A N 1
ATOM 727 C CA . GLY A 1 88 ? 0.231 -15.573 3.131 1.00 87.81 88 GLY A CA 1
ATOM 728 C C . GLY A 1 88 ? -1.014 -15.422 2.263 1.00 87.81 88 GLY A C 1
ATOM 729 O O . GLY A 1 88 ? -1.515 -16.410 1.725 1.00 87.81 88 GLY A O 1
ATOM 730 N N . LEU A 1 89 ? -1.472 -14.186 2.062 1.00 89.44 89 LEU A N 1
ATOM 731 C CA . LEU A 1 89 ? -2.592 -13.876 1.183 1.00 89.44 89 LEU A CA 1
ATOM 732 C C . LEU A 1 89 ? -2.235 -14.172 -0.276 1.00 89.44 89 LEU A C 1
ATOM 734 O O . LEU A 1 89 ? -2.976 -14.879 -0.949 1.00 89.44 89 LEU A O 1
ATOM 738 N N . ALA A 1 90 ? -1.070 -13.717 -0.743 1.00 92.44 90 ALA A N 1
ATOM 739 C CA . ALA A 1 90 ? -0.584 -14.032 -2.086 1.00 92.44 90 ALA A CA 1
ATOM 740 C C . ALA A 1 90 ? -0.537 -15.548 -2.332 1.00 92.44 90 ALA A C 1
ATOM 742 O O . ALA A 1 90 ? -1.074 -16.026 -3.328 1.00 92.44 90 ALA A O 1
ATOM 743 N N . TYR A 1 91 ? 0.016 -16.311 -1.385 1.00 92.25 91 TYR A N 1
ATOM 744 C CA . TYR A 1 91 ? 0.052 -17.771 -1.459 1.00 92.25 91 TYR A CA 1
ATOM 745 C C . TYR A 1 91 ? -1.350 -18.397 -1.496 1.00 92.25 91 TYR A C 1
ATOM 747 O O . TYR A 1 91 ? -1.614 -19.270 -2.317 1.00 92.25 91 TYR A O 1
ATOM 755 N N . THR A 1 92 ? -2.267 -17.931 -0.644 1.00 90.06 92 THR A N 1
ATOM 756 C CA . THR A 1 92 ? -3.645 -18.453 -0.558 1.00 90.06 92 THR A CA 1
ATOM 757 C C . THR A 1 92 ? -4.412 -18.273 -1.868 1.00 90.06 92 THR A C 1
ATOM 759 O O . THR A 1 92 ? -5.190 -19.142 -2.251 1.00 90.06 92 THR A O 1
ATOM 762 N N . PHE A 1 93 ? -4.166 -17.170 -2.576 1.00 91.75 93 PHE A N 1
ATOM 763 C CA . PHE A 1 93 ? -4.781 -16.875 -3.870 1.00 91.75 93 PHE A CA 1
ATOM 764 C C . PHE A 1 93 ? -3.992 -17.434 -5.065 1.00 91.75 93 PHE A C 1
ATOM 766 O O . PHE A 1 93 ? -4.348 -17.159 -6.208 1.00 91.75 93 PHE A O 1
ATOM 773 N N . GLY A 1 94 ? -2.923 -18.203 -4.824 1.00 93.31 94 GLY A N 1
ATOM 774 C CA . GLY A 1 94 ? -2.089 -18.760 -5.890 1.00 93.31 94 GLY A CA 1
ATOM 775 C C . GLY A 1 94 ? -1.393 -17.693 -6.739 1.00 93.31 94 GLY A C 1
ATOM 776 O O . GLY A 1 94 ? -1.169 -17.908 -7.925 1.00 93.31 94 GLY A O 1
ATOM 777 N N . PHE A 1 95 ? -1.088 -16.527 -6.163 1.00 94.81 95 PHE A N 1
ATOM 778 C CA . PHE A 1 95 ? -0.417 -15.450 -6.881 1.00 94.81 95 PHE A CA 1
ATOM 779 C C . PHE A 1 95 ? 1.036 -15.819 -7.192 1.00 94.81 95 PHE A C 1
ATOM 781 O O . PHE A 1 95 ? 1.827 -16.111 -6.291 1.00 94.81 95 PHE A O 1
ATOM 788 N N . GLU A 1 96 ? 1.400 -15.736 -8.469 1.00 92.19 96 GLU A N 1
ATOM 789 C CA . GLU A 1 96 ? 2.765 -15.943 -8.943 1.00 92.19 96 GLU A CA 1
ATOM 790 C C . GLU A 1 96 ? 3.440 -14.593 -9.217 1.00 92.19 96 GLU A C 1
ATOM 792 O O . GLU A 1 96 ? 2.982 -13.804 -10.045 1.00 92.19 96 GLU A O 1
ATOM 797 N N . GLU A 1 97 ? 4.553 -14.310 -8.529 1.00 91.19 97 GLU A N 1
ATOM 798 C CA . GLU A 1 97 ? 5.288 -13.063 -8.754 1.00 91.19 97 GLU A CA 1
ATOM 799 C C . GLU A 1 97 ? 5.826 -12.989 -10.202 1.00 91.19 97 GLU A C 1
ATOM 801 O O . GLU A 1 97 ? 6.441 -13.951 -10.681 1.00 91.19 97 GLU A O 1
ATOM 806 N N . PRO A 1 98 ? 5.699 -11.834 -10.891 1.00 90.75 98 PRO A N 1
ATOM 807 C CA . PRO A 1 98 ? 6.188 -11.657 -12.257 1.00 90.75 98 PRO A CA 1
ATOM 808 C C . PRO A 1 98 ? 7.722 -11.537 -12.270 1.00 90.75 98 PRO A C 1
ATOM 810 O O . PRO A 1 98 ? 8.315 -10.450 -12.254 1.00 90.75 98 PRO A O 1
ATOM 813 N N . THR A 1 99 ? 8.387 -12.692 -12.246 1.00 85.75 99 THR A N 1
ATOM 814 C CA . THR A 1 99 ? 9.850 -12.821 -12.162 1.00 85.75 99 THR A CA 1
ATOM 815 C C . THR A 1 99 ? 10.533 -12.888 -13.531 1.00 85.75 99 THR A C 1
ATOM 817 O O . THR A 1 99 ? 11.758 -12.746 -13.599 1.00 85.75 99 THR A O 1
ATOM 820 N N . GLN A 1 100 ? 9.781 -13.030 -14.632 1.00 85.19 100 GLN A N 1
ATOM 821 C CA . GLN A 1 100 ? 10.341 -13.209 -15.974 1.00 85.19 100 GLN A CA 1
ATOM 822 C C . GLN A 1 100 ? 11.207 -12.011 -16.395 1.00 85.19 100 GLN A C 1
ATOM 824 O O . GLN A 1 100 ? 10.752 -10.868 -16.438 1.00 85.19 100 GLN A O 1
ATOM 829 N N . SER A 1 101 ? 12.460 -12.267 -16.783 1.00 79.69 101 SER A N 1
ATOM 830 C CA . SER A 1 101 ? 13.436 -11.229 -17.163 1.00 79.69 101 SER A CA 1
ATOM 831 C C . SER A 1 101 ? 13.009 -10.362 -18.351 1.00 79.69 101 SER A C 1
ATOM 833 O O . SER A 1 101 ? 13.467 -9.230 -18.463 1.00 79.69 101 SER A O 1
ATOM 835 N N . ARG A 1 102 ? 12.122 -10.870 -19.215 1.00 86.75 102 ARG A N 1
ATOM 836 C CA . ARG A 1 102 ? 11.613 -10.159 -20.398 1.00 86.75 102 ARG A CA 1
ATOM 837 C C . ARG A 1 102 ? 10.502 -9.153 -20.092 1.00 86.75 102 ARG A C 1
ATOM 839 O O . ARG A 1 102 ? 10.253 -8.299 -20.932 1.00 86.75 102 ARG A O 1
ATOM 846 N N . MET A 1 103 ? 9.850 -9.243 -18.931 1.00 90.12 103 MET A N 1
ATOM 847 C CA . MET A 1 103 ? 8.797 -8.296 -18.560 1.00 90.12 103 MET A CA 1
ATOM 848 C C . MET A 1 103 ? 9.402 -6.975 -18.099 1.00 90.12 103 MET A C 1
ATOM 850 O O . MET A 1 103 ? 10.230 -6.943 -17.177 1.00 90.12 103 MET A O 1
ATOM 854 N N . SER A 1 104 ? 8.931 -5.892 -18.709 1.00 90.06 104 SER A N 1
ATOM 855 C CA . SER A 1 104 ? 9.201 -4.522 -18.299 1.00 90.06 104 SER A CA 1
ATOM 856 C C . SER A 1 104 ? 8.655 -4.243 -16.899 1.00 90.06 104 SER A C 1
ATOM 858 O O . SER A 1 104 ? 7.757 -4.915 -16.389 1.00 90.06 104 SER A O 1
ATOM 860 N N . MET A 1 105 ? 9.180 -3.196 -16.269 1.00 88.56 105 MET A N 1
ATOM 861 C CA . MET A 1 105 ? 8.708 -2.753 -14.961 1.00 88.56 105 MET A CA 1
ATOM 862 C C . MET A 1 105 ? 7.207 -2.428 -14.957 1.00 88.56 105 MET A C 1
ATOM 864 O O . MET A 1 105 ? 6.493 -2.804 -14.030 1.00 88.56 105 MET A O 1
ATOM 868 N N . SER A 1 106 ? 6.719 -1.765 -16.008 1.00 89.94 106 SER A N 1
ATOM 869 C CA . SER A 1 106 ? 5.308 -1.388 -16.126 1.00 89.94 106 SER A CA 1
ATOM 870 C C . SER A 1 106 ? 4.385 -2.608 -16.188 1.00 89.94 106 SER A C 1
ATOM 872 O O . SER A 1 106 ? 3.346 -2.612 -15.527 1.00 89.94 106 SER A O 1
ATOM 874 N N . GLU A 1 107 ? 4.785 -3.647 -16.930 1.00 92.62 107 GLU A N 1
ATOM 875 C CA . GLU A 1 107 ? 4.052 -4.917 -17.021 1.00 92.62 107 GLU A CA 1
ATOM 876 C C . GLU A 1 107 ? 4.055 -5.653 -15.681 1.00 92.62 107 GLU A C 1
ATOM 878 O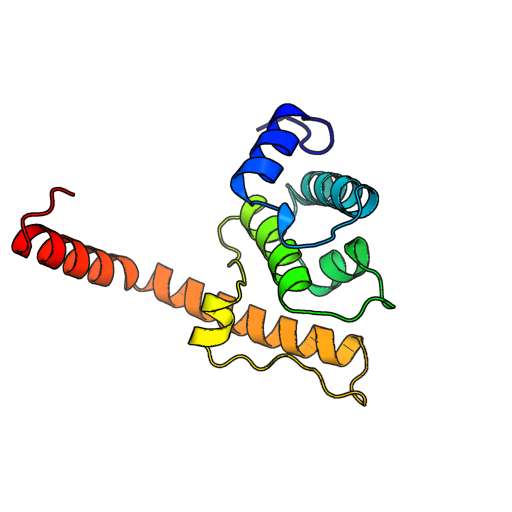 O . GLU A 1 107 ? 3.022 -6.147 -15.241 1.00 92.62 107 GLU A O 1
ATOM 883 N N . ARG A 1 108 ? 5.193 -5.675 -14.980 1.00 92.88 108 ARG A N 1
ATOM 884 C CA . ARG A 1 108 ? 5.265 -6.291 -13.649 1.00 92.88 108 ARG A CA 1
ATOM 885 C C . ARG A 1 108 ? 4.360 -5.569 -12.651 1.00 92.88 108 ARG A C 1
ATOM 887 O O . ARG A 1 108 ? 3.634 -6.231 -11.922 1.00 92.88 108 ARG A O 1
ATOM 894 N N . ILE A 1 109 ? 4.371 -4.231 -12.628 1.00 92.81 109 ILE A N 1
ATOM 895 C CA . ILE A 1 109 ? 3.452 -3.441 -11.791 1.00 92.81 109 ILE A CA 1
ATOM 896 C C . ILE A 1 109 ? 1.998 -3.748 -12.155 1.00 92.81 109 ILE A C 1
ATOM 898 O O . ILE A 1 109 ? 1.177 -3.896 -11.256 1.00 92.81 109 ILE A O 1
ATOM 902 N N . HIS A 1 110 ? 1.690 -3.887 -13.445 1.00 94.25 110 HIS A N 1
ATOM 903 C CA . HIS A 1 110 ? 0.338 -4.187 -13.901 1.00 94.25 110 HIS A CA 1
ATOM 904 C C . HIS A 1 110 ? -0.190 -5.511 -13.332 1.00 94.25 110 HIS A C 1
ATOM 906 O O . HIS A 1 110 ? -1.290 -5.524 -12.794 1.00 94.25 110 HIS A O 1
ATOM 912 N N . VAL A 1 111 ? 0.623 -6.574 -13.322 1.00 95.38 111 VAL A N 1
ATOM 913 C CA . VAL A 1 111 ? 0.256 -7.864 -12.700 1.00 95.38 111 VAL A CA 1
ATOM 914 C C . VAL A 1 111 ? -0.112 -7.700 -11.219 1.00 95.38 111 VAL A C 1
ATOM 916 O O . VAL A 1 111 ? -1.093 -8.271 -10.744 1.00 95.38 111 VAL A O 1
ATOM 919 N N . TYR A 1 112 ? 0.635 -6.879 -10.475 1.00 95.69 112 TYR A N 1
ATOM 920 C CA . TYR A 1 112 ? 0.297 -6.578 -9.081 1.00 95.69 112 TYR A CA 1
ATOM 921 C C . TYR A 1 112 ? -0.977 -5.736 -8.944 1.00 95.69 112 TYR A C 1
ATOM 923 O O . TYR A 1 112 ? -1.732 -5.941 -7.997 1.00 95.69 112 TYR A O 1
ATOM 931 N N . GLU A 1 113 ? -1.236 -4.798 -9.857 1.00 95.69 113 GLU A N 1
ATOM 932 C CA . GLU A 1 113 ? -2.476 -4.012 -9.868 1.00 95.69 113 GLU A CA 1
ATOM 933 C C . GLU A 1 113 ? -3.704 -4.876 -10.161 1.00 95.69 113 GLU A C 1
ATOM 935 O O . GLU A 1 113 ? -4.736 -4.700 -9.509 1.00 95.69 113 GLU A O 1
ATOM 940 N N . GLU A 1 114 ? -3.599 -5.821 -11.096 1.00 96.44 114 GLU A N 1
ATOM 941 C CA . GLU A 1 114 ? -4.658 -6.788 -11.393 1.00 96.44 114 GLU A CA 1
ATOM 942 C C . GLU A 1 114 ? -4.946 -7.666 -10.175 1.00 96.44 114 GLU A C 1
ATOM 944 O O . GLU A 1 114 ? -6.095 -7.755 -9.734 1.00 96.44 114 GLU A O 1
ATOM 949 N N . PHE A 1 115 ? -3.899 -8.227 -9.562 1.00 96.31 115 PHE A N 1
ATOM 950 C CA . PHE A 1 115 ? -4.039 -9.016 -8.342 1.00 96.31 115 PHE A CA 1
ATOM 951 C C . PHE A 1 115 ? -4.661 -8.203 -7.200 1.00 96.31 115 PHE A C 1
ATOM 953 O O . PHE A 1 115 ? -5.591 -8.656 -6.532 1.00 96.31 115 PHE A O 1
ATOM 960 N N . TYR A 1 116 ? -4.209 -6.964 -7.004 1.00 96.12 116 TYR A N 1
ATOM 961 C CA . TYR A 1 116 ? -4.755 -6.087 -5.974 1.00 96.12 116 TYR A CA 1
ATOM 962 C C . TYR A 1 116 ? -6.218 -5.717 -6.234 1.00 96.12 116 TYR A C 1
ATOM 964 O O . TYR A 1 116 ? -7.026 -5.668 -5.307 1.00 96.12 116 TYR A O 1
ATOM 972 N N . THR A 1 117 ? -6.581 -5.489 -7.495 1.00 95.31 117 THR A N 1
ATOM 973 C CA . THR A 1 117 ? -7.964 -5.214 -7.896 1.00 95.31 117 THR A CA 1
ATOM 974 C C . THR A 1 117 ? -8.855 -6.418 -7.613 1.00 95.31 117 THR A C 1
ATOM 976 O O . THR A 1 117 ? -9.929 -6.250 -7.035 1.00 95.31 117 THR A O 1
ATOM 979 N N . HIS A 1 118 ? -8.386 -7.626 -7.933 1.00 94.88 118 HIS A N 1
ATOM 980 C CA . HIS A 1 118 ? -9.074 -8.864 -7.578 1.00 94.88 118 HIS A CA 1
ATOM 981 C C . HIS A 1 118 ? -9.288 -8.987 -6.063 1.00 94.88 118 HIS A C 1
ATOM 983 O O . HIS A 1 118 ? -10.421 -9.169 -5.618 1.00 94.88 118 HIS A O 1
ATOM 989 N N . LEU A 1 119 ? -8.244 -8.769 -5.258 1.00 93.69 119 LEU A N 1
ATOM 990 C CA . LEU A 1 119 ? -8.357 -8.788 -3.797 1.00 93.69 119 LEU A CA 1
ATOM 991 C C . LEU A 1 119 ? -9.359 -7.764 -3.260 1.00 93.69 119 LEU A C 1
ATOM 993 O O . LEU A 1 119 ? -10.121 -8.078 -2.350 1.00 93.69 119 LEU A O 1
ATOM 997 N N . ARG A 1 120 ? -9.395 -6.548 -3.818 1.00 92.69 120 ARG A N 1
ATOM 998 C CA . ARG A 1 120 ? -10.371 -5.522 -3.417 1.00 92.69 120 ARG A CA 1
ATOM 999 C C . ARG A 1 120 ? -11.809 -5.961 -3.663 1.00 92.69 120 ARG A C 1
ATOM 1001 O O . ARG A 1 120 ? -12.670 -5.658 -2.840 1.00 92.69 120 ARG A O 1
ATOM 1008 N N . MET A 1 121 ? -12.067 -6.654 -4.772 1.00 91.88 121 MET A N 1
ATOM 1009 C CA . MET A 1 121 ? -13.395 -7.200 -5.062 1.00 91.88 121 MET A CA 1
ATOM 1010 C C . MET A 1 121 ? -13.771 -8.272 -4.040 1.00 91.88 121 MET A C 1
ATOM 1012 O O . MET A 1 121 ? -14.814 -8.148 -3.406 1.00 91.88 121 MET A O 1
ATOM 1016 N N . VAL A 1 122 ? -12.873 -9.228 -3.784 1.00 90.00 122 VAL A N 1
ATOM 1017 C CA . VAL A 1 122 ? -13.113 -10.303 -2.809 1.00 90.00 122 VAL A CA 1
ATOM 1018 C C . VAL A 1 122 ? -13.328 -9.747 -1.401 1.00 90.00 122 VAL A C 1
ATOM 1020 O O . VAL A 1 122 ? -14.267 -10.143 -0.721 1.00 90.00 122 VAL A O 1
ATOM 1023 N N . TYR A 1 123 ? -12.519 -8.779 -0.962 1.00 87.19 123 TYR A N 1
ATOM 1024 C CA . TYR A 1 123 ? -12.715 -8.116 0.333 1.00 87.19 123 TYR A CA 1
ATOM 1025 C C . TYR A 1 123 ? -14.085 -7.448 0.427 1.00 87.19 123 TYR A C 1
ATOM 1027 O O . TYR A 1 123 ? -14.773 -7.577 1.439 1.00 87.19 123 TYR A O 1
ATOM 1035 N N . LYS A 1 124 ? -14.492 -6.739 -0.630 1.00 86.81 124 LYS A N 1
ATOM 1036 C CA . LYS A 1 124 ? -15.791 -6.073 -0.675 1.00 86.81 124 LYS A CA 1
ATOM 1037 C C . LYS A 1 124 ? -16.935 -7.083 -0.587 1.00 86.81 124 LYS A C 1
ATOM 1039 O O . LYS A 1 124 ? -17.854 -6.852 0.194 1.00 86.81 124 LYS A O 1
ATOM 1044 N N . GLU A 1 125 ? -16.863 -8.180 -1.335 1.00 87.00 125 GLU A N 1
ATOM 1045 C CA . GLU A 1 125 ? -17.847 -9.269 -1.308 1.00 87.00 125 GLU A CA 1
ATOM 1046 C C . GLU A 1 125 ? -17.935 -9.882 0.089 1.00 87.00 125 GLU A C 1
ATOM 1048 O O . GLU A 1 125 ? -18.985 -9.808 0.724 1.00 87.00 125 GLU A O 1
ATOM 1053 N N . VAL A 1 126 ? -16.805 -10.342 0.628 1.00 83.69 126 VAL A N 1
ATOM 1054 C CA . VAL A 1 126 ? -16.697 -10.984 1.945 1.00 83.69 126 VAL A CA 1
ATOM 1055 C C . VAL A 1 126 ? -17.241 -10.100 3.078 1.00 83.69 126 VAL A C 1
ATOM 1057 O O . VAL A 1 126 ? -17.917 -10.597 3.986 1.00 83.69 126 VAL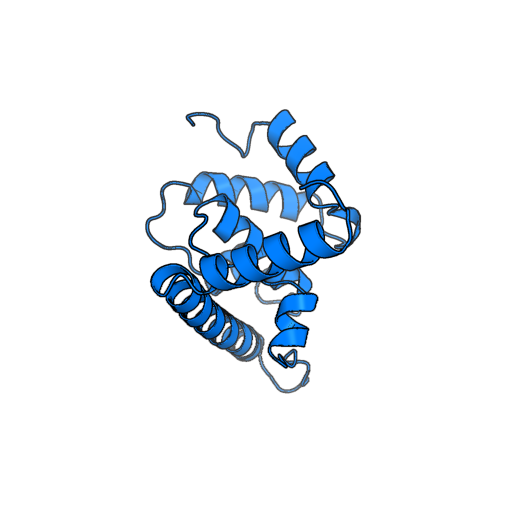 A O 1
ATOM 1060 N N . ILE A 1 127 ? -16.975 -8.789 3.031 1.00 80.19 127 ILE A N 1
ATOM 1061 C CA . ILE A 1 127 ? -17.518 -7.818 3.992 1.00 80.19 127 ILE A CA 1
ATOM 1062 C C . ILE A 1 127 ? -19.025 -7.624 3.773 1.00 80.19 127 ILE A C 1
ATOM 1064 O O . ILE A 1 127 ? -19.795 -7.651 4.737 1.00 80.19 127 ILE A O 1
ATOM 1068 N N . SER A 1 128 ? -19.459 -7.429 2.525 1.00 81.56 128 SER A N 1
ATOM 1069 C CA . SER A 1 128 ? -20.860 -7.134 2.194 1.00 81.56 128 SER A CA 1
ATOM 1070 C C . SER A 1 128 ? -21.808 -8.305 2.461 1.00 81.56 128 SER A C 1
ATOM 1072 O O . SER A 1 128 ? -22.928 -8.096 2.926 1.00 81.56 128 SER A O 1
ATOM 1074 N N . GLU A 1 129 ? -21.337 -9.532 2.258 1.00 78.62 129 GLU A N 1
ATOM 1075 C CA . GLU A 1 129 ? -22.108 -10.763 2.428 1.00 78.62 129 GLU A CA 1
ATOM 1076 C C . GLU A 1 129 ? -22.066 -11.298 3.865 1.00 78.62 129 GLU A C 1
ATOM 1078 O O . GLU A 1 129 ? -22.634 -12.345 4.157 1.00 78.62 129 GLU A O 1
ATOM 1083 N N . ARG A 1 130 ? -21.406 -10.588 4.795 1.00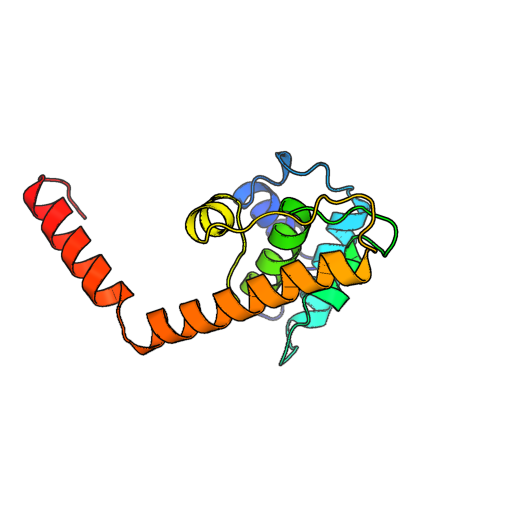 71.31 130 ARG A N 1
ATOM 1084 C CA . ARG A 1 130 ? -21.203 -11.021 6.191 1.00 71.31 130 ARG A CA 1
ATOM 1085 C C . ARG A 1 130 ? -20.597 -12.427 6.314 1.00 71.31 130 ARG A C 1
ATOM 1087 O O . ARG A 1 130 ? -20.702 -13.035 7.376 1.00 71.31 130 ARG A O 1
ATOM 1094 N N . MET A 1 131 ? -19.886 -12.918 5.298 1.00 71.69 131 MET A N 1
ATOM 1095 C CA . MET A 1 131 ? -19.274 -14.255 5.317 1.00 71.69 131 MET A CA 1
ATOM 1096 C C . MET A 1 131 ? -18.282 -14.412 6.476 1.00 71.69 131 MET A C 1
ATOM 1098 O O . MET A 1 131 ? -18.165 -15.482 7.070 1.00 71.69 131 MET A O 1
ATOM 1102 N N . ILE A 1 132 ? -17.607 -13.319 6.855 1.00 71.31 132 ILE A N 1
ATOM 1103 C CA . ILE A 1 132 ? -16.738 -13.284 8.040 1.00 71.31 132 ILE A CA 1
ATOM 1104 C C . ILE A 1 132 ? -17.540 -13.521 9.318 1.00 71.31 132 ILE A C 1
ATOM 1106 O O . ILE A 1 132 ? -17.052 -14.192 10.216 1.00 71.31 132 ILE A O 1
ATOM 1110 N N . TYR A 1 133 ? -18.758 -12.994 9.427 1.00 69.44 133 TYR A N 1
ATOM 1111 C CA . TYR A 1 133 ? -19.574 -13.164 10.626 1.00 69.44 133 TYR A CA 1
ATOM 1112 C C . TYR A 1 133 ? -19.966 -14.628 10.833 1.00 69.44 133 TYR A C 1
ATOM 1114 O O . TYR A 1 133 ? -19.882 -15.139 11.951 1.00 69.44 133 TYR A O 1
ATOM 1122 N N . ASP A 1 134 ? -20.320 -15.318 9.751 1.00 70.69 134 ASP A N 1
ATOM 1123 C CA . ASP A 1 134 ? -20.641 -16.742 9.800 1.00 70.69 134 ASP A CA 1
ATOM 1124 C C . ASP A 1 134 ? -19.399 -17.581 10.114 1.00 70.69 134 ASP A C 1
ATOM 1126 O O . ASP A 1 134 ? -19.448 -18.463 10.974 1.00 70.69 134 ASP A O 1
ATOM 1130 N N . LEU A 1 135 ? -18.252 -17.243 9.517 1.00 72.12 135 LEU A N 1
ATOM 1131 C CA . LEU A 1 135 ? -16.976 -17.883 9.828 1.00 72.12 135 LEU A CA 1
ATOM 1132 C C . LEU A 1 135 ? -16.571 -17.669 11.298 1.00 72.12 135 LEU A C 1
ATOM 1134 O O . LEU A 1 135 ? -16.217 -18.626 11.985 1.00 72.12 135 LEU A O 1
ATOM 1138 N N . LEU A 1 136 ? -16.661 -16.438 11.809 1.00 73.94 136 LEU A N 1
ATOM 1139 C CA . LEU A 1 136 ? -16.344 -16.100 13.199 1.00 73.94 136 LEU A CA 1
ATOM 1140 C C . LEU A 1 136 ? -17.277 -16.809 14.180 1.00 73.94 136 LEU A C 1
ATOM 1142 O O . LEU A 1 136 ? -16.804 -17.309 15.197 1.00 73.94 136 LEU A O 1
ATOM 1146 N N . LYS A 1 137 ? -18.571 -16.933 13.861 1.00 74.62 137 LYS A N 1
ATOM 1147 C CA . LYS A 1 137 ? -19.507 -17.749 14.648 1.00 74.62 137 LYS A CA 1
ATOM 1148 C C . LYS A 1 137 ? -19.083 -19.212 14.699 1.00 74.62 137 LYS A C 1
ATOM 1150 O O . LYS A 1 137 ? -19.102 -19.811 15.772 1.00 74.62 137 LYS A O 1
ATOM 1155 N N . VAL A 1 138 ? -18.689 -19.793 13.566 1.00 73.56 138 VAL A N 1
ATOM 1156 C CA . VAL A 1 138 ? -18.195 -21.179 13.518 1.00 73.56 138 VAL A CA 1
ATOM 1157 C C . VAL A 1 138 ? -16.922 -21.331 14.354 1.00 73.56 138 VAL A C 1
ATOM 1159 O O . VAL A 1 138 ? -16.814 -22.281 15.134 1.00 73.56 138 VAL A O 1
ATOM 1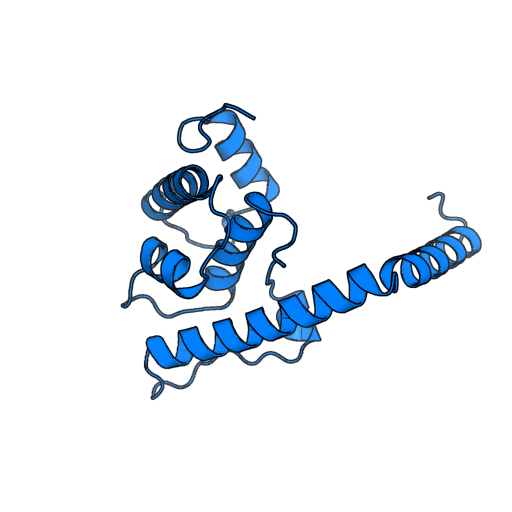162 N N . PHE A 1 139 ? -15.985 -20.384 14.265 1.00 71.19 139 PHE A N 1
ATOM 1163 C CA . PHE A 1 139 ? -14.781 -20.380 15.099 1.00 71.19 139 PHE A CA 1
ATOM 1164 C C . PHE A 1 139 ? -15.102 -20.247 16.590 1.00 71.19 139 PHE A C 1
ATOM 1166 O O . PHE A 1 139 ? -14.554 -20.999 17.391 1.00 71.19 139 PHE A O 1
ATOM 1173 N N . GLU A 1 140 ? -16.014 -19.355 16.974 1.00 70.94 140 GLU A N 1
ATOM 1174 C CA . GLU A 1 140 ? -16.439 -19.175 18.364 1.00 70.94 140 GLU A CA 1
ATOM 1175 C C . GLU A 1 140 ? -17.080 -20.455 18.924 1.00 70.94 140 GLU A C 1
ATOM 1177 O O . GLU A 1 140 ? -16.750 -20.886 20.031 1.00 70.94 140 GLU A O 1
ATOM 1182 N N . ILE A 1 141 ? -17.946 -21.111 18.142 1.00 68.44 141 ILE A N 1
ATOM 1183 C CA . ILE A 1 141 ? -18.534 -22.416 18.485 1.00 68.44 141 ILE A CA 1
ATOM 1184 C C . ILE A 1 141 ? -17.436 -23.475 18.660 1.00 68.44 141 ILE A C 1
ATOM 1186 O O . ILE A 1 141 ? -17.485 -24.265 19.605 1.00 68.44 141 ILE A O 1
ATOM 1190 N N . THR A 1 142 ? -16.441 -23.489 17.772 1.00 66.69 142 THR A N 1
ATOM 1191 C CA . THR A 1 142 ? -15.344 -24.468 17.790 1.00 66.69 142 THR A CA 1
ATOM 1192 C C . THR A 1 142 ? -14.440 -24.269 19.008 1.00 66.69 142 THR A C 1
ATOM 1194 O O . THR A 1 142 ? -14.209 -25.214 19.759 1.00 66.69 142 THR A O 1
ATOM 1197 N N . LEU A 1 143 ? -14.018 -23.033 19.289 1.00 66.25 143 LEU A N 1
ATOM 1198 C CA . LEU A 1 143 ? -13.188 -22.695 20.451 1.00 66.25 143 LEU A CA 1
ATOM 1199 C C . LEU A 1 143 ? -13.905 -22.977 21.780 1.00 66.25 143 LEU A C 1
ATOM 1201 O O . LEU A 1 143 ? -13.294 -23.517 22.706 1.00 66.25 143 LEU A O 1
ATOM 1205 N N . LYS A 1 144 ? -15.217 -22.700 21.852 1.00 69.38 144 LYS A N 1
ATOM 1206 C CA . LYS A 1 144 ? -16.058 -23.056 23.006 1.00 69.38 144 LYS A CA 1
ATOM 1207 C C . LYS A 1 144 ? -16.159 -24.571 23.209 1.00 69.38 144 LYS A C 1
ATOM 1209 O O . LYS A 1 144 ? -16.092 -25.019 24.352 1.00 69.38 144 LYS A O 1
ATOM 1214 N N . ARG A 1 145 ? -16.282 -25.371 22.137 1.00 66.69 145 ARG A N 1
ATOM 1215 C CA . ARG A 1 145 ? -16.274 -26.850 22.225 1.00 66.69 145 ARG A CA 1
ATOM 1216 C C . ARG A 1 145 ? -14.931 -27.403 22.698 1.00 66.69 145 ARG A C 1
ATOM 1218 O O . ARG A 1 145 ? -14.921 -28.406 23.402 1.00 66.69 145 ARG A O 1
ATOM 1225 N N . GLU A 1 146 ? -13.825 -26.749 22.359 1.00 72.19 146 GLU A N 1
ATOM 1226 C CA . GLU A 1 146 ? -12.474 -27.139 22.788 1.00 72.19 146 GLU A CA 1
ATOM 1227 C C . GLU A 1 146 ? -12.088 -26.622 24.189 1.00 72.19 146 GLU A C 1
ATOM 1229 O O . GLU A 1 146 ? -10.952 -26.799 24.628 1.00 72.19 146 GLU A O 1
ATOM 1234 N N . GLY A 1 147 ? -13.015 -25.984 24.917 1.00 56.16 147 GLY A N 1
ATOM 1235 C CA . GLY A 1 147 ? -12.787 -25.514 26.288 1.00 56.16 147 GLY A CA 1
ATOM 1236 C C . GLY A 1 147 ? -11.856 -24.302 26.399 1.00 56.16 147 GLY A C 1
ATOM 1237 O O . GLY A 1 147 ? -11.411 -23.965 27.499 1.00 56.16 147 GLY A O 1
ATOM 1238 N N . ARG A 1 148 ? -11.558 -23.624 25.285 1.00 52.12 148 ARG A N 1
ATOM 1239 C CA . ARG A 1 148 ? -10.765 -22.390 25.280 1.00 52.12 148 ARG A CA 1
ATOM 1240 C C . ARG A 1 148 ? -11.703 -21.202 25.484 1.00 52.12 148 ARG A C 1
ATOM 1242 O O . ARG A 1 148 ? -12.680 -21.044 24.755 1.00 52.12 148 ARG A O 1
ATOM 1249 N N . LYS A 1 149 ? -11.432 -20.376 26.500 1.00 48.25 149 LYS A N 1
ATOM 1250 C CA . LYS A 1 149 ? -12.192 -19.137 26.723 1.00 48.25 149 LYS A CA 1
ATOM 1251 C C . LYS A 1 149 ? -11.861 -18.143 25.607 1.00 48.25 149 LYS A C 1
ATOM 1253 O O . LYS A 1 149 ? -10.683 -17.869 25.385 1.00 48.25 149 LYS A O 1
ATOM 1258 N N . VAL A 1 150 ? -12.904 -17.667 24.927 1.00 57.34 150 VAL A N 1
ATOM 1259 C CA . VAL A 1 150 ? -12.876 -16.514 24.012 1.00 57.34 150 VAL A CA 1
ATOM 1260 C C . VAL A 1 150 ? -12.951 -15.241 24.842 1.00 57.34 150 VAL A C 1
ATOM 1262 O O . VAL A 1 150 ? -13.769 -15.237 25.793 1.00 57.34 150 VAL A O 1
#

pLDDT: mean 85.08, std 12.12, range [42.25, 96.44]

Sequence (150 aa):
MNTDVSKDEAFQQRYLNTYKSRGARIRQSTLKQYFELMEAEKESVSLNLRRLYLQLFGEYTSIRLNHVAFVTQMMNLINDTYPVIDSGLAYTFGFEEPTQSRMSMSERIHVYEEFYTHLRMVYKEVISERMIYDLLKVFEITLKREGRKV

Radius of gyration: 17.78 Å; chains: 1; bounding box: 39×44×47 Å